Protein AF-A0A967LCU4-F1 (afdb_monomer)

Structure (mmCIF, N/CA/C/O backbone):
data_AF-A0A967LCU4-F1
#
_entry.id   AF-A0A967LCU4-F1
#
loop_
_atom_site.group_PDB
_atom_site.id
_atom_site.type_symbol
_atom_site.label_atom_id
_atom_site.label_alt_id
_atom_site.label_comp_id
_atom_site.label_asym_id
_atom_site.label_entity_id
_atom_site.label_seq_id
_atom_site.pdbx_PDB_ins_code
_atom_site.Cartn_x
_atom_site.Cartn_y
_atom_site.Cartn_z
_atom_site.occupancy
_atom_site.B_iso_or_equiv
_atom_site.auth_seq_id
_atom_site.auth_comp_id
_atom_site.auth_asym_id
_atom_site.auth_atom_id
_atom_site.pdbx_PDB_model_num
ATOM 1 N N . MET A 1 1 ? 53.456 2.783 30.323 1.00 53.62 1 MET A N 1
ATOM 2 C CA . MET A 1 1 ? 53.000 1.794 29.315 1.00 53.62 1 MET A CA 1
ATOM 3 C C . MET A 1 1 ? 51.545 2.035 28.872 1.00 53.62 1 MET A C 1
ATOM 5 O O . MET A 1 1 ? 50.793 1.089 28.718 1.00 53.62 1 MET A O 1
ATOM 9 N N . ILE A 1 2 ? 51.136 3.293 28.640 1.00 51.69 2 ILE A N 1
ATOM 10 C CA . ILE A 1 2 ? 49.747 3.653 28.252 1.00 51.69 2 ILE A CA 1
ATOM 11 C C . ILE A 1 2 ? 49.694 4.382 26.890 1.00 51.69 2 ILE A C 1
ATOM 13 O O . ILE A 1 2 ? 48.646 4.482 26.269 1.00 51.69 2 ILE A O 1
ATOM 17 N N . ARG A 1 3 ? 50.841 4.813 26.342 1.00 47.16 3 ARG A N 1
ATOM 18 C CA . ARG A 1 3 ? 50.910 5.510 25.042 1.00 47.16 3 ARG A CA 1
ATOM 19 C C . ARG A 1 3 ? 51.000 4.589 23.815 1.00 47.16 3 ARG A C 1
ATOM 21 O O . ARG A 1 3 ? 50.712 5.040 22.717 1.00 47.16 3 ARG A O 1
ATOM 28 N N . ALA A 1 4 ? 51.345 3.311 23.992 1.00 47.16 4 ALA A N 1
ATOM 29 C CA . ALA A 1 4 ? 51.443 2.346 22.889 1.00 47.16 4 ALA A CA 1
ATOM 30 C C . ALA A 1 4 ? 50.084 1.748 22.471 1.00 47.16 4 ALA A C 1
ATOM 32 O O . ALA A 1 4 ? 49.957 1.222 21.372 1.00 47.16 4 ALA A O 1
ATOM 33 N N . LEU A 1 5 ? 49.056 1.856 23.322 1.00 51.41 5 LEU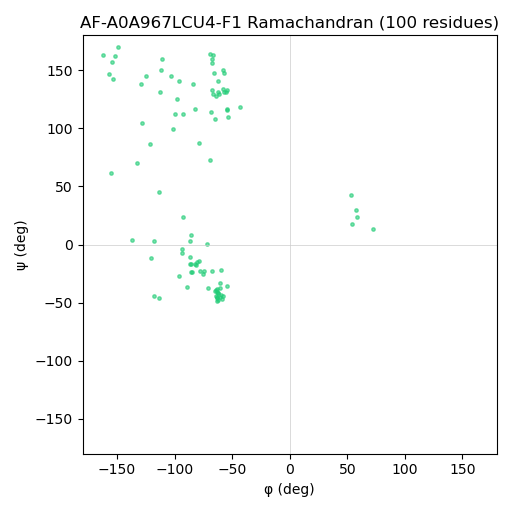 A N 1
ATOM 34 C CA . LEU A 1 5 ? 47.734 1.268 23.071 1.00 51.41 5 LEU A CA 1
ATOM 35 C C . LEU A 1 5 ? 46.807 2.170 22.234 1.00 51.41 5 LEU A C 1
ATOM 37 O O . LEU A 1 5 ? 45.848 1.678 21.652 1.00 51.41 5 LEU A O 1
ATOM 41 N N . LEU A 1 6 ? 47.113 3.468 22.106 1.00 49.78 6 LEU A N 1
ATOM 42 C CA . LEU A 1 6 ? 46.305 4.419 21.324 1.00 49.78 6 LEU A CA 1
ATOM 43 C C . LEU A 1 6 ? 46.652 4.439 19.825 1.00 49.78 6 LEU A C 1
ATOM 45 O O . LEU A 1 6 ? 45.798 4.770 19.008 1.00 49.78 6 LEU A O 1
ATOM 49 N N . ALA A 1 7 ? 47.865 4.032 19.437 1.00 49.41 7 ALA A N 1
ATOM 50 C CA . ALA A 1 7 ? 48.263 3.963 18.027 1.00 49.41 7 ALA A CA 1
ATOM 51 C C . ALA A 1 7 ? 47.654 2.753 17.290 1.00 49.41 7 ALA A C 1
ATOM 53 O O . ALA A 1 7 ? 47.452 2.808 16.080 1.00 49.41 7 ALA A O 1
ATOM 54 N N . GLY A 1 8 ? 47.307 1.683 18.016 1.00 47.50 8 GLY A N 1
ATOM 55 C CA . GLY A 1 8 ? 46.637 0.508 17.446 1.00 47.50 8 GLY A CA 1
ATOM 56 C C . GLY A 1 8 ? 45.157 0.736 17.113 1.00 47.50 8 GLY A C 1
ATOM 57 O O . GLY A 1 8 ? 44.614 0.054 16.251 1.00 47.50 8 GLY A O 1
ATOM 58 N N . TRP A 1 9 ? 44.509 1.717 17.752 1.00 50.97 9 TRP A N 1
ATOM 59 C CA . TRP A 1 9 ? 43.079 2.000 17.569 1.00 50.97 9 TRP A CA 1
ATOM 60 C C . TRP A 1 9 ? 42.765 2.916 16.378 1.00 50.97 9 TRP A C 1
ATOM 62 O O . TRP A 1 9 ? 41.680 2.820 15.814 1.00 50.97 9 TRP A O 1
ATOM 72 N N . LEU A 1 10 ? 43.717 3.741 15.933 1.00 49.97 10 LEU A N 1
ATOM 73 C CA . LEU A 1 10 ? 43.587 4.537 14.700 1.00 49.97 10 LEU A CA 1
ATOM 74 C C . LEU A 1 10 ? 43.879 3.724 13.424 1.00 49.97 10 LEU A C 1
ATOM 76 O O . LEU A 1 10 ? 43.533 4.154 12.326 1.00 49.97 10 LEU A O 1
ATOM 80 N N . GLY A 1 11 ? 44.493 2.542 13.554 1.00 48.22 11 GLY A N 1
ATOM 81 C CA . GLY A 1 11 ? 44.795 1.657 12.424 1.00 48.22 11 GLY A CA 1
ATOM 82 C C . GLY A 1 11 ? 43.594 0.854 11.914 1.00 48.22 11 GLY A C 1
ATOM 83 O O . GLY A 1 11 ? 43.583 0.454 10.753 1.00 48.22 11 GLY A O 1
ATOM 84 N N . LEU A 1 12 ? 42.563 0.644 12.744 1.00 51.38 12 LEU A N 1
ATOM 85 C CA . LEU A 1 12 ? 41.356 -0.096 12.348 1.00 51.38 12 LEU A CA 1
ATOM 86 C C . LEU A 1 12 ? 40.281 0.772 11.675 1.00 51.38 12 LEU A C 1
ATOM 88 O O . LEU A 1 12 ? 39.333 0.232 11.112 1.00 51.38 12 LEU A O 1
ATOM 92 N N . THR A 1 13 ? 40.410 2.099 11.699 1.00 54.16 13 THR A N 1
ATOM 93 C CA . THR A 1 13 ? 39.358 3.017 11.227 1.00 54.16 13 THR A CA 1
ATOM 94 C C . THR A 1 13 ? 39.488 3.458 9.767 1.00 54.16 13 THR A C 1
ATOM 96 O O . THR A 1 13 ? 38.603 4.154 9.281 1.00 54.16 13 THR A O 1
ATOM 99 N N . ALA A 1 14 ? 40.543 3.072 9.040 1.00 53.75 14 ALA A N 1
ATOM 100 C CA . ALA A 1 14 ? 40.829 3.643 7.714 1.00 53.75 14 ALA A CA 1
ATOM 101 C C . ALA A 1 14 ? 40.810 2.655 6.535 1.00 53.75 14 ALA A C 1
ATOM 103 O O . ALA A 1 14 ? 41.036 3.069 5.403 1.00 53.75 14 ALA A O 1
ATOM 104 N N . VAL A 1 15 ? 40.490 1.376 6.755 1.00 55.06 15 VAL A N 1
ATOM 105 C CA . VAL A 1 15 ? 40.254 0.426 5.649 1.00 55.06 15 VAL A CA 1
ATOM 106 C C . VAL A 1 15 ? 38.794 -0.018 5.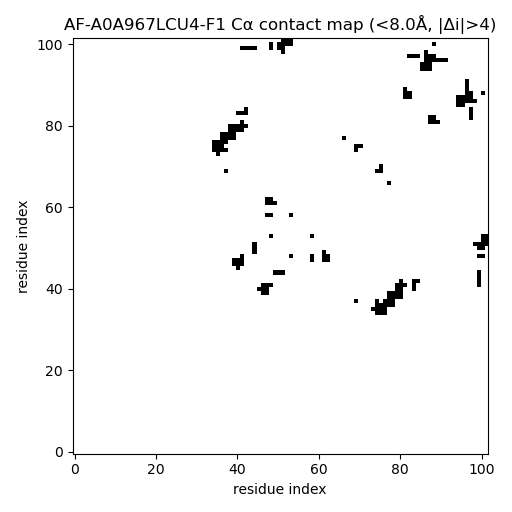633 1.00 55.06 15 VAL A C 1
ATOM 108 O O . VAL A 1 15 ? 38.466 -1.175 5.399 1.00 55.06 15 VAL A O 1
ATOM 111 N N . ALA A 1 16 ? 37.878 0.940 5.777 1.00 59.88 16 ALA A N 1
ATOM 112 C CA . ALA A 1 16 ? 36.696 0.901 4.929 1.00 59.88 16 ALA A CA 1
ATOM 113 C C . ALA A 1 16 ? 37.186 1.217 3.509 1.00 59.88 16 ALA A C 1
ATOM 115 O O . ALA A 1 16 ? 37.022 2.331 3.019 1.00 59.88 16 ALA A O 1
ATOM 116 N N . ALA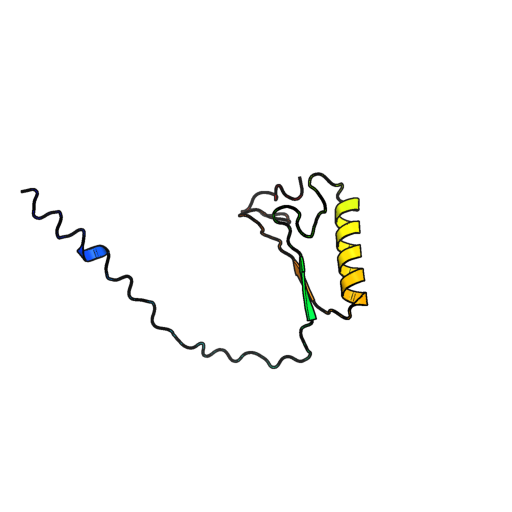 A 1 17 ? 37.890 0.263 2.885 1.00 63.06 17 ALA A N 1
ATOM 117 C CA . ALA A 1 17 ? 38.148 0.319 1.461 1.00 63.06 17 ALA A CA 1
ATOM 118 C C . ALA A 1 17 ? 36.769 0.485 0.835 1.00 63.06 17 ALA A C 1
ATOM 120 O O . ALA A 1 17 ? 35.931 -0.414 0.948 1.00 63.06 17 ALA A O 1
ATOM 121 N N . SER A 1 18 ? 36.497 1.673 0.292 1.00 67.44 18 SER A N 1
ATOM 122 C CA . SER A 1 18 ? 35.311 1.916 -0.513 1.00 67.44 18 SER A CA 1
ATOM 123 C C . SER A 1 18 ? 35.176 0.710 -1.425 1.00 67.44 18 SER A C 1
ATOM 125 O O . SER A 1 18 ? 36.126 0.405 -2.153 1.00 67.44 18 SER A O 1
ATOM 127 N N . GLN A 1 19 ? 34.075 -0.039 -1.312 1.00 73.69 19 GLN A N 1
ATOM 128 C CA . GLN A 1 19 ? 33.881 -1.179 -2.193 1.00 73.69 19 GLN A CA 1
ATOM 129 C C . GLN A 1 19 ? 34.016 -0.646 -3.613 1.00 73.69 19 GLN A C 1
ATOM 131 O O . GLN A 1 19 ? 33.270 0.251 -4.014 1.00 73.69 19 GLN A O 1
ATOM 136 N N . ASN A 1 20 ? 35.038 -1.121 -4.326 1.00 81.88 20 ASN A N 1
ATOM 137 C CA . ASN A 1 20 ? 35.249 -0.714 -5.702 1.00 81.88 20 ASN A CA 1
ATOM 138 C C . ASN A 1 20 ? 33.959 -1.023 -6.454 1.00 81.88 20 ASN A C 1
ATOM 140 O O . ASN A 1 20 ? 33.421 -2.124 -6.317 1.00 81.88 20 ASN A O 1
ATOM 144 N N . TYR A 1 21 ? 33.450 -0.055 -7.214 1.00 85.69 21 TYR A N 1
ATOM 145 C CA . TYR A 1 21 ? 32.295 -0.294 -8.066 1.00 85.69 21 TYR A CA 1
ATOM 146 C C . TYR A 1 21 ? 32.603 -1.486 -8.978 1.00 85.69 21 TYR A C 1
ATOM 148 O O . TYR A 1 21 ? 33.527 -1.436 -9.791 1.00 85.69 21 TYR A O 1
ATOM 156 N N . VAL A 1 22 ? 31.841 -2.566 -8.820 1.00 88.00 22 VAL A N 1
ATOM 157 C CA . VAL A 1 22 ? 31.867 -3.710 -9.727 1.00 88.00 22 VAL A CA 1
ATOM 158 C C . VAL A 1 22 ? 30.673 -3.541 -10.661 1.00 88.00 22 VAL A C 1
ATOM 160 O O . VAL A 1 22 ? 29.535 -3.632 -10.194 1.00 88.00 22 VAL A O 1
ATOM 163 N N . PRO A 1 23 ? 30.890 -3.285 -11.964 1.00 88.81 23 PRO A N 1
ATOM 164 C CA . PRO A 1 23 ? 29.794 -3.247 -12.915 1.00 88.81 23 PRO A CA 1
ATOM 165 C C . PRO A 1 23 ? 29.041 -4.574 -12.886 1.00 88.81 23 PRO A C 1
ATOM 167 O O . PRO A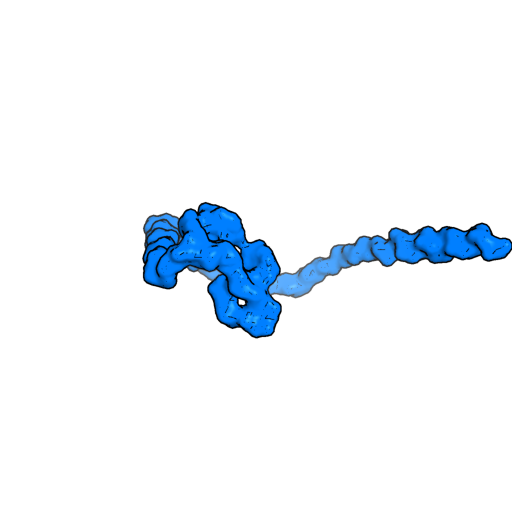 1 23 ? 29.648 -5.647 -12.980 1.00 88.81 23 PRO A O 1
ATOM 170 N N . SER A 1 24 ? 27.716 -4.503 -12.782 1.00 89.50 24 SER A N 1
ATOM 171 C CA . SER A 1 24 ? 26.891 -5.693 -12.948 1.00 89.50 24 SER A CA 1
ATOM 172 C C . SER A 1 24 ? 27.076 -6.233 -14.366 1.00 89.50 24 SER A C 1
ATOM 174 O O . SER A 1 24 ? 26.997 -5.490 -15.345 1.00 89.50 24 SER A O 1
ATOM 176 N N . ARG A 1 25 ? 27.334 -7.539 -14.478 1.00 92.94 25 ARG A N 1
ATOM 177 C CA . ARG A 1 25 ? 27.324 -8.258 -15.763 1.00 92.94 25 ARG A CA 1
ATOM 178 C C . ARG A 1 25 ? 25.924 -8.757 -16.126 1.00 92.94 25 ARG A C 1
ATOM 180 O O . ARG A 1 25 ? 25.765 -9.445 -17.134 1.00 92.94 25 ARG A O 1
ATOM 187 N N . GLU A 1 26 ? 24.925 -8.447 -15.304 1.00 92.75 26 GLU A N 1
ATOM 188 C CA . GLU A 1 26 ? 23.546 -8.829 -15.564 1.00 92.75 26 GLU A CA 1
ATOM 189 C C . GLU A 1 26 ? 23.010 -8.073 -16.777 1.00 92.75 26 GLU A C 1
ATOM 191 O O . GLU A 1 26 ? 23.156 -6.857 -16.911 1.00 92.75 26 GLU A O 1
ATOM 196 N N . ARG A 1 27 ? 22.363 -8.811 -17.677 1.00 91.69 27 ARG A N 1
ATOM 197 C CA . ARG A 1 27 ? 21.607 -8.222 -18.777 1.00 91.69 27 ARG A CA 1
ATOM 198 C C . ARG A 1 27 ? 20.166 -8.080 -18.325 1.00 91.69 27 ARG A C 1
ATOM 200 O O . ARG A 1 27 ? 19.484 -9.085 -18.135 1.00 91.69 27 ARG A O 1
ATOM 207 N N . VAL A 1 28 ? 19.711 -6.841 -18.168 1.00 88.38 28 VAL A N 1
ATOM 208 C CA . VAL A 1 28 ? 18.306 -6.568 -17.863 1.00 88.38 28 VAL A CA 1
ATOM 209 C C . VAL A 1 28 ? 17.457 -7.036 -19.052 1.00 88.38 28 VAL A C 1
ATOM 211 O O . VAL A 1 28 ? 17.761 -6.660 -20.190 1.00 88.38 28 VAL A O 1
ATOM 214 N N . PRO A 1 29 ? 16.419 -7.861 -18.832 1.00 89.06 29 PRO A N 1
ATOM 215 C CA . PRO A 1 29 ? 15.506 -8.254 -19.893 1.00 89.06 29 PRO A CA 1
ATOM 216 C C . PRO A 1 29 ? 14.860 -7.033 -20.550 1.00 89.06 29 PRO A C 1
ATOM 218 O O . PRO A 1 29 ? 14.577 -6.031 -19.892 1.00 89.06 29 PRO A O 1
ATOM 221 N N . THR A 1 30 ? 14.573 -7.123 -21.846 1.00 91.56 30 THR A N 1
ATOM 222 C CA . THR A 1 30 ? 13.816 -6.079 -22.539 1.00 91.56 30 THR A CA 1
ATOM 223 C C . THR A 1 30 ? 12.421 -5.949 -21.927 1.00 91.56 30 THR A C 1
ATOM 225 O O . THR A 1 30 ? 11.696 -6.936 -21.788 1.00 91.56 30 THR A O 1
ATOM 228 N N . ALA A 1 31 ? 12.022 -4.725 -21.579 1.00 90.12 31 ALA A N 1
ATOM 229 C CA . ALA A 1 31 ? 10.678 -4.458 -21.087 1.00 90.12 31 ALA A CA 1
ATOM 230 C C . ALA A 1 31 ? 9.656 -4.645 -22.221 1.00 90.12 31 ALA A C 1
ATOM 232 O O . ALA A 1 31 ? 9.647 -3.889 -23.189 1.00 90.12 31 ALA A O 1
ATOM 233 N N . LEU A 1 32 ? 8.779 -5.646 -22.093 1.00 90.38 32 LEU A N 1
ATOM 234 C CA . LEU A 1 32 ? 7.760 -5.968 -23.107 1.00 90.38 32 LEU A CA 1
ATOM 235 C C . LEU A 1 32 ? 6.673 -4.889 -23.245 1.00 90.38 32 LEU A C 1
ATOM 237 O O . LEU A 1 32 ? 5.990 -4.814 -24.261 1.00 90.38 32 LEU A O 1
ATOM 241 N N . ARG A 1 33 ? 6.477 -4.081 -22.201 1.00 93.44 33 ARG A N 1
ATOM 242 C CA . ARG A 1 33 ? 5.551 -2.946 -22.164 1.00 93.44 33 ARG A CA 1
ATOM 243 C C . ARG A 1 33 ? 6.031 -1.928 -21.141 1.00 93.44 33 ARG A C 1
ATOM 245 O O . ARG A 1 33 ? 6.719 -2.286 -20.187 1.00 93.44 33 ARG A O 1
ATOM 252 N N . GLU A 1 34 ? 5.610 -0.682 -21.314 1.00 95.12 34 GLU A N 1
ATOM 253 C CA . GLU A 1 34 ? 5.848 0.391 -20.349 1.00 95.12 34 GLU A CA 1
ATOM 254 C C . GLU A 1 34 ? 5.342 0.002 -18.945 1.00 95.12 34 GLU A C 1
ATOM 256 O O . GLU A 1 34 ? 4.216 -0.488 -18.778 1.00 95.12 34 GLU A O 1
ATOM 261 N N . PHE A 1 35 ? 6.170 0.233 -17.926 1.00 95.50 35 PHE A N 1
ATOM 262 C CA . PHE A 1 35 ? 5.793 0.071 -16.526 1.00 95.50 35 PHE A CA 1
ATOM 263 C C . PHE A 1 35 ? 5.049 1.319 -16.046 1.00 95.50 35 PHE A C 1
ATOM 265 O O . PHE A 1 35 ? 5.620 2.404 -15.989 1.00 95.50 35 PHE A O 1
ATOM 272 N N . ARG A 1 36 ? 3.775 1.163 -15.676 1.00 97.56 36 ARG A N 1
ATOM 273 C CA . ARG A 1 36 ? 2.943 2.247 -15.138 1.00 97.56 36 ARG A CA 1
ATOM 274 C C . ARG A 1 36 ? 2.469 1.829 -13.763 1.00 97.56 36 ARG A C 1
ATOM 276 O O . ARG A 1 36 ? 1.424 1.189 -13.639 1.00 97.56 36 ARG A O 1
ATOM 283 N N . GLY A 1 37 ? 3.292 2.108 -12.762 1.00 96.94 37 GLY A N 1
ATOM 284 C CA . GLY A 1 37 ? 3.049 1.694 -11.389 1.00 96.94 37 GLY A CA 1
ATOM 285 C C . GLY A 1 37 ? 2.724 2.847 -10.451 1.00 96.94 37 GLY A C 1
ATOM 286 O O . GLY A 1 37 ? 3.082 3.990 -10.720 1.00 96.94 37 GLY A O 1
ATOM 287 N N . ALA A 1 38 ? 2.088 2.518 -9.330 1.00 98.00 38 ALA A N 1
ATOM 288 C CA . ALA A 1 38 ? 1.980 3.404 -8.174 1.00 98.00 38 ALA A CA 1
ATOM 289 C C . ALA A 1 38 ? 2.515 2.703 -6.923 1.00 98.00 38 ALA A C 1
ATOM 291 O O . ALA A 1 38 ? 2.366 1.484 -6.771 1.00 98.00 38 ALA A O 1
ATOM 292 N N . TRP A 1 39 ? 3.137 3.485 -6.044 1.00 98.38 39 TRP A N 1
ATOM 293 C CA . TRP A 1 39 ? 3.512 3.038 -4.709 1.00 98.38 39 TRP A CA 1
ATOM 294 C C . TRP A 1 39 ? 2.313 3.187 -3.776 1.00 98.38 39 TRP A C 1
ATOM 296 O O . TRP A 1 39 ? 1.603 4.185 -3.854 1.00 98.38 39 TRP A O 1
ATOM 306 N N . VAL A 1 40 ? 2.087 2.193 -2.922 1.00 98.38 40 VAL A N 1
ATOM 307 C CA . VAL A 1 40 ? 1.060 2.226 -1.875 1.00 98.38 40 VAL A CA 1
ATOM 308 C C . VAL A 1 40 ? 1.735 1.862 -0.564 1.00 98.38 40 VAL A C 1
ATOM 310 O O . VAL A 1 40 ? 2.113 0.707 -0.337 1.00 98.38 40 VAL A O 1
ATOM 313 N N . ALA A 1 41 ? 1.953 2.873 0.265 1.00 98.19 41 ALA A N 1
ATOM 314 C CA . ALA A 1 41 ? 2.681 2.775 1.512 1.00 98.19 41 ALA A CA 1
ATOM 315 C C . ALA A 1 41 ? 1.760 2.587 2.724 1.00 98.19 41 ALA A C 1
ATOM 317 O O . ALA A 1 41 ? 0.695 3.199 2.841 1.00 98.19 41 ALA A O 1
ATOM 318 N N . CYS A 1 42 ? 2.226 1.741 3.647 1.00 97.62 42 CYS A N 1
ATOM 319 C CA . CYS A 1 42 ? 1.536 1.444 4.899 1.00 97.62 42 CYS A CA 1
ATOM 320 C C . CYS A 1 42 ? 2.048 2.282 6.070 1.00 97.62 42 CYS A C 1
ATOM 322 O O . CYS A 1 42 ? 1.311 2.525 7.025 1.00 97.62 42 CYS A O 1
ATOM 324 N N . VAL A 1 43 ? 3.310 2.723 6.014 1.00 97.75 43 VAL A N 1
ATOM 325 C CA . VAL A 1 43 ? 3.920 3.520 7.082 1.00 97.75 43 VAL A CA 1
ATOM 326 C C . VAL A 1 43 ? 3.111 4.793 7.325 1.00 97.75 43 VAL A C 1
ATOM 328 O O . VAL A 1 43 ? 2.696 5.459 6.381 1.00 97.75 43 VAL A O 1
ATOM 331 N N . TYR A 1 44 ? 2.835 5.106 8.590 1.00 97.44 44 TYR A N 1
ATOM 332 C CA . TYR A 1 44 ? 1.995 6.242 8.989 1.00 97.44 44 TYR A CA 1
ATOM 333 C C . TYR A 1 44 ? 0.598 6.295 8.356 1.00 97.44 44 TYR A C 1
ATOM 335 O O . TYR A 1 44 ? -0.031 7.349 8.412 1.00 97.44 44 TYR A O 1
ATOM 343 N N . ASN A 1 45 ? 0.092 5.188 7.793 1.00 97.88 45 ASN A N 1
ATOM 344 C CA . ASN A 1 45 ? -1.207 5.158 7.119 1.00 97.88 45 ASN A CA 1
ATOM 345 C C . ASN A 1 45 ? -1.308 6.182 5.963 1.00 97.88 45 ASN A 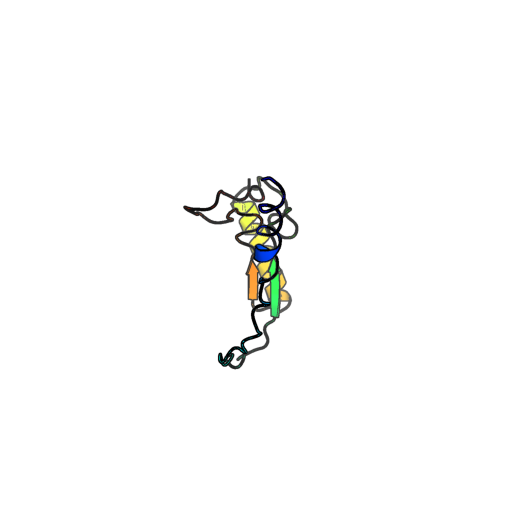C 1
ATOM 347 O O . ASN A 1 45 ? -2.396 6.684 5.691 1.00 97.88 45 ASN A O 1
ATOM 351 N N . ILE A 1 46 ? -0.184 6.512 5.302 1.00 97.62 46 ILE A N 1
ATOM 352 C CA . ILE A 1 46 ? -0.157 7.590 4.295 1.00 97.62 46 ILE A CA 1
ATOM 353 C C . ILE A 1 46 ? -1.011 7.288 3.062 1.00 97.62 46 ILE A C 1
ATOM 355 O O . ILE A 1 46 ? -1.703 8.185 2.589 1.00 97.62 46 ILE A O 1
ATOM 359 N N . ASP A 1 47 ? -1.006 6.039 2.585 1.00 98.19 47 ASP A N 1
ATOM 360 C CA . ASP A 1 47 ? -1.862 5.612 1.475 1.00 98.19 47 ASP A CA 1
ATOM 361 C C . ASP A 1 47 ? -2.917 4.601 1.937 1.00 98.19 47 ASP A C 1
ATOM 363 O O . ASP A 1 47 ? -4.088 4.697 1.563 1.00 98.19 47 ASP A O 1
ATOM 367 N N . TRP A 1 48 ? -2.511 3.601 2.730 1.00 98.25 48 TRP A N 1
ATOM 368 C CA . TRP A 1 48 ? -3.390 2.515 3.162 1.00 98.25 48 TRP A CA 1
ATOM 369 C C . TRP A 1 48 ? -2.901 1.828 4.454 1.00 98.25 48 TRP A C 1
ATOM 371 O O . TRP A 1 48 ? -1.701 1.657 4.619 1.00 98.25 48 TRP A O 1
ATOM 381 N N . PRO A 1 49 ? -3.785 1.343 5.347 1.00 98.12 49 PRO A N 1
ATOM 382 C CA . PRO A 1 49 ? -5.194 1.711 5.416 1.00 98.12 49 PRO A CA 1
ATOM 383 C C . PRO A 1 49 ? -5.324 3.179 5.829 1.00 98.12 49 PRO A C 1
ATOM 385 O O . PRO A 1 49 ? -4.377 3.739 6.373 1.00 98.12 49 PRO A O 1
ATOM 388 N N . SER A 1 50 ? -6.486 3.796 5.619 1.00 97.81 50 SER A N 1
ATOM 389 C CA . SER A 1 50 ? -6.712 5.223 5.922 1.00 97.81 50 SER A CA 1
ATOM 390 C C . SER A 1 50 ? -6.508 5.585 7.400 1.00 97.81 50 SER A C 1
ATOM 392 O O . SER A 1 50 ? -6.284 6.742 7.748 1.00 97.81 50 SER A O 1
ATOM 394 N N . ARG A 1 51 ? -6.601 4.587 8.284 1.00 97.31 51 ARG A N 1
ATOM 395 C CA . ARG A 1 51 ? -6.308 4.661 9.717 1.00 97.31 51 ARG A CA 1
ATOM 396 C C . ARG A 1 51 ? -6.105 3.258 10.285 1.00 97.31 51 ARG A C 1
ATOM 398 O O . ARG A 1 51 ? -6.540 2.265 9.704 1.00 97.31 51 ARG A O 1
ATOM 405 N N . LYS A 1 52 ? -5.507 3.200 11.470 1.00 97.12 52 LYS A N 1
ATOM 406 C CA . LYS A 1 52 ? -5.335 1.978 12.266 1.00 97.12 52 LYS A CA 1
ATOM 407 C C . LYS A 1 52 ? -6.666 1.436 12.790 1.00 97.12 52 LYS A C 1
ATOM 409 O O . LYS A 1 52 ? -7.630 2.194 12.948 1.00 97.12 52 LYS A O 1
ATOM 414 N N . GLY A 1 53 ? -6.703 0.137 13.083 1.00 96.19 53 GLY A N 1
ATOM 415 C CA . GLY A 1 53 ? -7.828 -0.517 13.756 1.00 96.19 53 GLY A CA 1
ATOM 416 C C . GLY A 1 53 ? -9.087 -0.675 12.898 1.00 96.19 53 GLY A C 1
ATOM 417 O O . GLY A 1 53 ? -10.162 -0.968 13.421 1.00 96.19 53 GLY A O 1
ATOM 418 N N . LEU A 1 54 ? -8.995 -0.468 11.580 1.00 97.62 54 LEU A N 1
ATOM 419 C CA . LEU A 1 54 ? -10.105 -0.748 10.670 1.00 97.62 54 LEU A CA 1
ATOM 420 C C . LEU A 1 54 ? -10.405 -2.246 10.626 1.00 97.62 54 LEU A C 1
ATOM 422 O O . LEU A 1 54 ? -9.497 -3.075 10.676 1.00 97.62 54 LEU A O 1
ATOM 426 N N . SER A 1 55 ? -11.679 -2.594 10.433 1.00 97.69 55 SER A N 1
ATOM 427 C CA . SER A 1 55 ? -12.060 -3.981 10.162 1.00 97.69 55 SER A CA 1
ATOM 428 C C . SER A 1 55 ? -11.349 -4.506 8.910 1.00 97.69 55 SER A C 1
ATOM 430 O O . SER A 1 55 ? -11.110 -3.753 7.961 1.00 97.69 55 SER A O 1
ATOM 432 N N . ALA A 1 56 ? -11.081 -5.813 8.855 1.00 96.06 56 ALA A N 1
ATOM 433 C CA . ALA A 1 56 ? -10.489 -6.436 7.670 1.00 96.06 56 ALA A CA 1
ATOM 434 C C . ALA A 1 56 ? -11.302 -6.149 6.390 1.00 96.06 56 ALA A C 1
ATOM 436 O O . ALA A 1 56 ? -10.723 -5.936 5.328 1.00 96.06 56 ALA A O 1
ATOM 437 N N . GLY A 1 57 ? -12.636 -6.084 6.493 1.00 98.31 57 GLY A N 1
ATOM 438 C CA . GLY A 1 57 ? -13.512 -5.726 5.374 1.00 98.31 57 GLY A CA 1
ATOM 439 C C . GLY A 1 57 ? -13.294 -4.291 4.887 1.00 98.31 57 GLY A C 1
ATOM 440 O O . GLY A 1 57 ? -13.168 -4.062 3.686 1.00 98.31 57 GLY A O 1
ATOM 441 N N . SER A 1 58 ? -13.177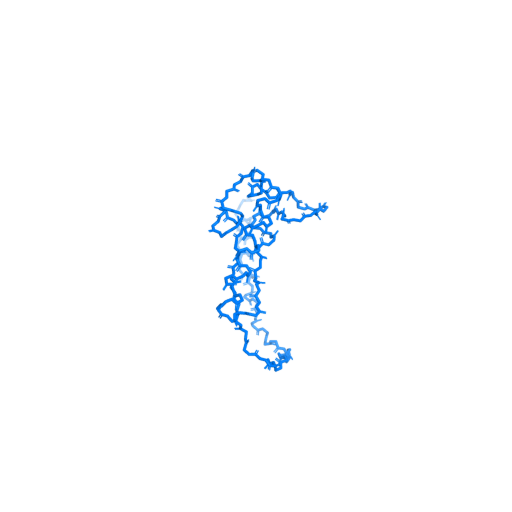 -3.330 5.808 1.00 98.38 58 SER A N 1
ATOM 442 C CA . SER A 1 58 ? -12.893 -1.925 5.481 1.00 98.38 58 SER A CA 1
ATOM 443 C C . SER A 1 58 ? -11.523 -1.766 4.820 1.00 98.38 58 SER A C 1
ATOM 445 O O . SER A 1 58 ? -11.420 -1.108 3.786 1.00 98.38 58 SER A O 1
ATOM 447 N N . GLN A 1 59 ? -10.496 -2.423 5.368 1.00 98.19 59 GLN A N 1
ATOM 448 C CA . GLN A 1 59 ? -9.143 -2.423 4.810 1.00 98.19 59 GLN A CA 1
ATOM 449 C C . GLN A 1 59 ? -9.133 -2.982 3.375 1.00 98.19 59 GLN A C 1
ATOM 451 O O . GLN A 1 59 ? -8.598 -2.360 2.458 1.00 98.19 59 GLN A O 1
ATOM 456 N N . GLN A 1 60 ? -9.795 -4.119 3.141 1.00 98.25 60 GLN A N 1
ATOM 457 C CA . GLN A 1 60 ? -9.914 -4.704 1.800 1.00 98.25 60 GLN A CA 1
ATOM 458 C C . GLN A 1 60 ? -10.685 -3.800 0.832 1.00 98.25 60 GLN A C 1
ATOM 460 O O . GLN A 1 60 ? -10.298 -3.674 -0.329 1.00 98.25 60 GLN A O 1
ATOM 465 N N . ALA A 1 61 ? -11.765 -3.162 1.289 1.00 98.75 61 ALA A N 1
ATOM 466 C CA . ALA A 1 61 ? -12.545 -2.245 0.466 1.00 98.75 61 ALA A CA 1
ATOM 467 C C . ALA A 1 61 ? -11.727 -1.010 0.054 1.00 98.75 61 ALA A C 1
ATOM 469 O O . ALA A 1 61 ? -11.827 -0.564 -1.087 1.00 98.75 61 ALA A O 1
ATOM 470 N N . GLU A 1 62 ? -10.895 -0.475 0.950 1.00 98.62 62 GLU A N 1
ATOM 471 C CA . GLU A 1 62 ? -9.961 0.609 0.627 1.00 98.62 62 GLU A CA 1
ATOM 472 C C . GLU A 1 62 ? -8.934 0.187 -0.422 1.00 98.62 62 GLU A C 1
ATOM 474 O O . GLU A 1 62 ? -8.769 0.883 -1.422 1.00 98.62 62 GLU A O 1
ATOM 479 N N . LEU A 1 63 ? -8.308 -0.981 -0.251 1.00 98.12 63 LEU A N 1
ATOM 480 C CA . LEU A 1 63 ? -7.301 -1.460 -1.197 1.00 98.12 63 LEU A CA 1
ATOM 481 C C . LEU A 1 63 ? -7.899 -1.705 -2.592 1.00 98.12 63 LEU A C 1
ATOM 483 O O . LEU A 1 63 ? -7.279 -1.369 -3.600 1.00 98.12 63 LEU A O 1
ATOM 487 N N . ARG A 1 64 ? -9.134 -2.226 -2.659 1.00 98.62 64 ARG A N 1
ATOM 488 C CA . ARG A 1 64 ? -9.882 -2.372 -3.920 1.00 98.62 64 ARG A CA 1
ATOM 489 C C . ARG A 1 64 ? -10.127 -1.024 -4.593 1.00 98.62 64 ARG A C 1
ATOM 491 O O . ARG A 1 64 ? -9.845 -0.902 -5.776 1.00 98.62 64 ARG A O 1
ATOM 498 N N . ARG A 1 65 ? -10.544 0.006 -3.847 1.00 98.75 65 ARG A N 1
ATOM 499 C CA . ARG A 1 65 ? -10.728 1.356 -4.412 1.00 98.75 65 ARG A CA 1
ATOM 500 C C . ARG A 1 65 ? -9.434 1.932 -4.988 1.00 98.75 65 ARG A C 1
ATOM 502 O O . ARG A 1 65 ? -9.478 2.584 -6.030 1.00 98.75 65 ARG A O 1
ATOM 509 N N . ILE A 1 66 ? -8.292 1.683 -4.344 1.00 98.56 66 ILE A N 1
ATOM 510 C CA . ILE A 1 66 ? -6.983 2.088 -4.877 1.00 98.56 66 ILE A CA 1
ATOM 511 C C . ILE A 1 66 ? -6.709 1.359 -6.200 1.00 98.56 66 ILE A C 1
ATOM 513 O O . ILE A 1 66 ? -6.390 2.005 -7.198 1.00 98.56 66 ILE A O 1
ATOM 517 N N . LEU A 1 67 ? -6.903 0.037 -6.246 1.00 98.62 67 LEU A N 1
ATOM 518 C CA . LEU A 1 67 ? -6.740 -0.763 -7.467 1.00 98.62 67 LEU A CA 1
ATOM 519 C C . LEU A 1 67 ? -7.671 -0.305 -8.602 1.00 98.62 67 LEU A C 1
ATOM 521 O O . LEU A 1 67 ? -7.215 -0.149 -9.735 1.00 98.62 67 LEU A O 1
ATOM 525 N N . ASP A 1 68 ? -8.941 -0.026 -8.305 1.00 98.75 68 ASP A N 1
ATOM 526 C CA . ASP A 1 68 ? -9.918 0.468 -9.281 1.00 98.75 68 ASP A CA 1
ATOM 527 C C . ASP A 1 68 ? -9.485 1.826 -9.852 1.00 98.75 68 ASP A C 1
ATOM 529 O O . ASP A 1 68 ? -9.541 2.060 -11.065 1.00 98.75 68 ASP A O 1
ATOM 533 N N . LYS A 1 69 ? -8.973 2.720 -8.994 1.00 98.62 69 LYS A N 1
ATOM 534 C CA . LYS A 1 69 ? -8.434 4.010 -9.429 1.00 98.62 69 LYS A CA 1
ATOM 535 C C . LYS A 1 69 ? -7.216 3.823 -10.331 1.00 98.62 69 LYS A C 1
ATOM 537 O O . LYS A 1 69 ? -7.165 4.436 -11.398 1.00 98.62 69 LYS A O 1
ATOM 542 N N . MET A 1 70 ? -6.276 2.960 -9.956 1.00 98.56 70 MET A N 1
ATOM 543 C CA . MET A 1 70 ? -5.106 2.630 -10.775 1.00 98.56 70 MET A CA 1
ATOM 544 C C . MET A 1 70 ? -5.512 2.078 -12.148 1.00 98.56 70 MET A C 1
ATOM 546 O O . MET A 1 70 ? -4.998 2.528 -13.174 1.00 98.56 70 MET A O 1
ATOM 550 N N . ALA A 1 71 ? -6.491 1.171 -12.191 1.00 98.31 71 ALA A N 1
ATOM 551 C CA . ALA A 1 71 ? -7.026 0.626 -13.435 1.00 98.31 71 ALA A CA 1
ATOM 552 C C . ALA A 1 71 ? -7.680 1.711 -14.312 1.00 98.31 71 ALA A C 1
ATOM 554 O O . ALA A 1 71 ? -7.441 1.752 -15.524 1.00 98.31 71 ALA A O 1
ATOM 555 N N . SER A 1 72 ? -8.437 2.642 -13.713 1.00 98.62 72 SER A N 1
ATOM 556 C CA . SER A 1 72 ? -9.030 3.788 -14.425 1.00 98.62 72 SER A CA 1
ATOM 557 C C . SER A 1 72 ? -7.974 4.693 -15.072 1.00 98.62 72 SER A C 1
ATOM 559 O O . SER A 1 72 ? -8.184 5.203 -16.171 1.00 98.62 72 SER A O 1
ATOM 561 N N . LEU A 1 73 ? -6.803 4.811 -14.435 1.00 98.38 73 LEU A N 1
ATOM 562 C CA . LEU A 1 73 ? -5.636 5.558 -14.913 1.00 98.38 73 LEU A CA 1
ATOM 563 C C . LEU A 1 73 ? -4.738 4.736 -15.856 1.00 98.38 73 LEU A C 1
ATOM 565 O O . LEU A 1 73 ? -3.642 5.169 -16.202 1.00 98.38 73 LEU A O 1
ATOM 569 N N . LYS A 1 74 ? -5.182 3.541 -16.272 1.00 97.75 74 LYS A N 1
ATOM 570 C CA . LYS A 1 74 ? -4.442 2.612 -17.146 1.00 97.75 74 LYS A CA 1
ATOM 571 C C . LYS A 1 74 ? -3.079 2.179 -16.585 1.00 97.75 74 LYS A C 1
ATOM 573 O O . LYS A 1 74 ? -2.206 1.756 -17.355 1.00 97.75 74 LYS A O 1
ATOM 578 N N . MET A 1 75 ? -2.898 2.239 -15.264 1.00 98.38 75 MET A N 1
ATOM 579 C CA . MET A 1 75 ? -1.745 1.655 -14.576 1.00 98.38 75 MET A CA 1
ATOM 580 C C . MET A 1 75 ? -1.787 0.127 -14.652 1.00 98.38 75 MET A C 1
ATOM 582 O O . MET A 1 75 ? -2.824 -0.477 -14.920 1.00 98.38 75 MET A O 1
ATOM 586 N N . ASN A 1 76 ? -0.634 -0.503 -14.457 1.00 97.00 76 ASN A N 1
ATOM 587 C CA . ASN A 1 76 ? -0.446 -1.929 -14.689 1.00 97.00 76 ASN A CA 1
ATOM 588 C C . ASN A 1 76 ? 0.365 -2.653 -13.603 1.00 97.00 76 ASN A C 1
ATOM 590 O O . ASN A 1 76 ? 0.631 -3.846 -13.756 1.00 97.00 76 ASN A O 1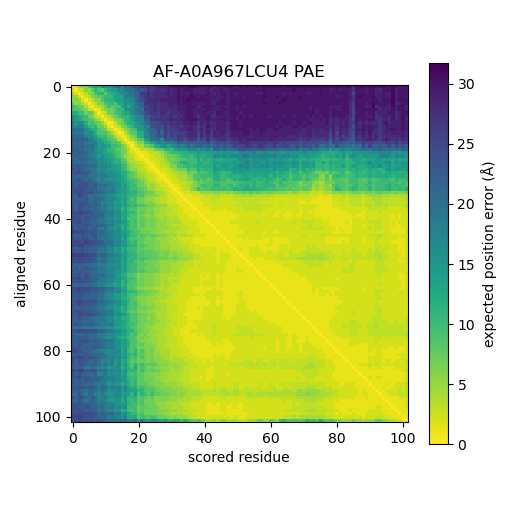
ATOM 594 N N . ALA A 1 77 ? 0.745 -1.953 -12.531 1.00 97.19 77 ALA A N 1
ATOM 595 C CA . ALA A 1 77 ? 1.449 -2.528 -11.391 1.00 97.19 77 ALA A CA 1
ATOM 596 C C . ALA A 1 77 ? 1.192 -1.726 -10.107 1.00 97.19 77 ALA A C 1
ATOM 598 O O . ALA A 1 77 ? 1.161 -0.501 -10.138 1.00 97.19 77 ALA A O 1
ATOM 599 N N . MET A 1 78 ? 1.064 -2.408 -8.970 1.00 98.19 78 MET A N 1
ATOM 600 C CA . MET A 1 78 ? 1.082 -1.796 -7.639 1.00 98.19 78 MET A CA 1
ATOM 601 C C . MET A 1 78 ? 2.342 -2.241 -6.908 1.00 98.19 78 MET A C 1
ATOM 603 O O . MET A 1 78 ? 2.629 -3.436 -6.849 1.00 98.19 78 MET A O 1
ATOM 607 N N . ILE A 1 79 ? 3.069 -1.285 -6.332 1.00 98.38 79 ILE A N 1
ATOM 608 C CA . ILE A 1 79 ? 4.179 -1.553 -5.420 1.00 98.38 79 ILE A CA 1
ATOM 609 C C . ILE A 1 79 ? 3.654 -1.336 -4.003 1.00 98.38 79 ILE A C 1
ATOM 611 O O . ILE A 1 79 ? 3.512 -0.204 -3.549 1.00 98.38 79 ILE A O 1
ATOM 615 N N . PHE A 1 80 ? 3.311 -2.429 -3.327 1.00 98.50 80 PHE A N 1
ATOM 616 C CA . PHE A 1 80 ? 2.681 -2.393 -2.011 1.00 98.50 80 PHE A CA 1
ATOM 617 C C . PHE A 1 80 ? 3.714 -2.590 -0.893 1.00 98.50 80 PHE A C 1
ATOM 619 O O . PHE A 1 80 ? 4.460 -3.572 -0.884 1.00 98.50 80 PHE A O 1
ATOM 626 N N . GLN A 1 81 ? 3.770 -1.660 0.063 1.00 98.44 81 GLN A N 1
ATOM 627 C CA . GLN A 1 81 ? 4.741 -1.688 1.158 1.00 98.44 81 GLN A CA 1
ATOM 628 C C . GLN A 1 81 ? 4.323 -2.681 2.252 1.00 98.44 81 GLN A C 1
ATOM 630 O O . GLN A 1 81 ? 3.700 -2.318 3.245 1.00 98.44 81 GLN A O 1
ATOM 635 N N . VAL A 1 82 ? 4.718 -3.943 2.097 1.00 97.81 82 VAL A N 1
ATOM 636 C CA . VAL A 1 82 ? 4.381 -5.020 3.048 1.00 97.81 82 VAL A CA 1
ATOM 637 C C . VAL A 1 82 ? 5.235 -5.048 4.322 1.00 97.81 82 VAL A C 1
ATOM 639 O O . VAL A 1 82 ? 4.879 -5.759 5.262 1.00 97.81 82 VAL A O 1
ATOM 642 N N . ARG A 1 83 ? 6.364 -4.322 4.346 1.00 97.88 83 ARG A N 1
ATOM 643 C CA . ARG A 1 83 ? 7.318 -4.276 5.471 1.00 97.88 83 ARG A CA 1
ATOM 644 C C . ARG A 1 83 ? 7.726 -2.831 5.828 1.00 97.88 83 ARG A C 1
ATOM 646 O O . ARG A 1 83 ? 8.840 -2.426 5.489 1.00 97.88 83 ARG A O 1
ATOM 653 N N . PRO A 1 84 ? 6.819 -2.018 6.400 1.00 96.69 84 PRO A N 1
ATOM 654 C CA . PRO A 1 84 ? 7.013 -0.573 6.548 1.00 96.69 84 PRO A CA 1
ATOM 655 C C . PRO A 1 84 ? 8.073 -0.150 7.577 1.00 96.69 84 PRO A C 1
ATOM 657 O O . PRO A 1 84 ? 8.782 0.823 7.334 1.00 96.69 84 PRO A O 1
ATOM 660 N N . GLN A 1 85 ? 8.195 -0.846 8.709 1.00 96.69 85 GLN A N 1
ATOM 661 C CA . GLN A 1 85 ? 9.048 -0.448 9.834 1.00 96.69 85 GLN A CA 1
ATOM 662 C C . GLN A 1 85 ? 9.481 -1.656 10.695 1.00 96.69 85 GLN A C 1
ATOM 664 O O . GLN A 1 85 ? 9.170 -1.718 11.882 1.00 96.69 85 GLN A O 1
ATOM 669 N N . ALA A 1 86 ? 10.215 -2.608 10.099 1.00 97.56 86 ALA A N 1
ATOM 670 C CA . ALA A 1 86 ? 10.633 -3.864 10.760 1.00 97.56 86 ALA A CA 1
ATOM 671 C C . ALA A 1 86 ? 9.446 -4.641 11.371 1.00 97.56 86 ALA A C 1
ATOM 673 O O . ALA A 1 86 ? 9.466 -5.120 12.501 1.00 97.56 86 ALA A O 1
ATOM 674 N N . ASP A 1 87 ? 8.370 -4.680 10.599 1.00 97.69 87 ASP A N 1
ATOM 675 C CA . ASP A 1 87 ? 7.068 -5.244 10.913 1.00 97.69 87 ASP A CA 1
ATOM 676 C C . ASP A 1 87 ? 6.433 -5.769 9.615 1.00 97.69 87 ASP A C 1
ATOM 678 O O . ASP A 1 87 ? 6.945 -5.535 8.521 1.00 97.69 87 ASP A O 1
ATOM 682 N N . ALA A 1 88 ? 5.328 -6.503 9.704 1.00 98.19 88 ALA A N 1
ATOM 683 C CA . ALA A 1 88 ? 4.724 -7.168 8.557 1.00 98.19 88 ALA A CA 1
ATOM 684 C C . ALA A 1 88 ? 3.225 -6.883 8.419 1.00 98.19 88 ALA A C 1
ATOM 686 O O . ALA A 1 88 ? 2.451 -6.941 9.375 1.00 98.19 88 ALA A O 1
ATOM 687 N N . VAL A 1 89 ? 2.809 -6.661 7.171 1.00 96.94 89 VAL A N 1
ATOM 688 C CA . VAL A 1 89 ? 1.404 -6.594 6.722 1.00 96.94 89 VAL A CA 1
ATOM 689 C C . VAL A 1 89 ? 0.935 -7.979 6.228 1.00 96.94 89 VAL A C 1
ATOM 691 O O . VAL A 1 89 ? 0.042 -8.128 5.400 1.00 96.94 89 VAL A O 1
ATOM 694 N N . TYR A 1 90 ? 1.586 -9.036 6.706 1.00 96.81 90 TYR A N 1
ATOM 695 C CA . TYR A 1 90 ? 1.311 -10.430 6.380 1.00 96.81 90 TYR A CA 1
ATOM 696 C C . TYR A 1 90 ? 1.719 -11.310 7.561 1.00 96.81 90 TYR A C 1
ATOM 698 O O . TYR A 1 90 ? 2.495 -10.901 8.424 1.00 96.81 90 TYR A O 1
ATOM 706 N N . ARG A 1 91 ? 1.218 -12.549 7.595 1.00 96.94 91 ARG A N 1
ATOM 707 C CA . ARG A 1 91 ? 1.611 -13.514 8.625 1.00 96.94 91 ARG A CA 1
ATOM 708 C C . ARG A 1 91 ? 3.098 -13.847 8.469 1.00 96.94 91 ARG A C 1
ATOM 710 O O . ARG A 1 91 ? 3.470 -14.575 7.552 1.00 96.94 91 ARG A O 1
ATOM 717 N N . SER A 1 92 ? 3.921 -13.355 9.388 1.00 97.06 92 SER A N 1
ATOM 718 C CA . SER A 1 92 ? 5.358 -13.622 9.446 1.00 97.06 92 SER A CA 1
ATOM 719 C C . SER A 1 92 ? 5.711 -14.467 10.673 1.00 97.06 92 SER A C 1
ATOM 721 O O . SER A 1 92 ? 5.028 -14.418 11.694 1.00 97.06 92 SER A O 1
ATOM 723 N N . ARG A 1 93 ? 6.772 -15.276 10.560 1.00 97.88 93 ARG A N 1
ATOM 724 C CA . ARG A 1 93 ? 7.389 -15.995 11.695 1.00 97.88 93 ARG A CA 1
ATOM 725 C C . ARG A 1 93 ? 8.560 -15.223 12.311 1.00 97.88 93 ARG A C 1
ATOM 727 O O . ARG A 1 93 ? 9.107 -15.681 13.306 1.00 97.88 93 ARG A O 1
ATOM 734 N N . ILE A 1 94 ? 8.971 -14.122 11.678 1.00 97.62 94 ILE A N 1
ATOM 735 C CA . ILE A 1 94 ? 10.201 -13.384 11.995 1.00 97.62 94 ILE A CA 1
ATOM 736 C C . ILE A 1 94 ? 9.868 -11.960 12.450 1.00 97.62 94 ILE A C 1
ATOM 738 O O . ILE A 1 94 ? 10.413 -11.495 13.442 1.00 97.62 94 ILE A O 1
AT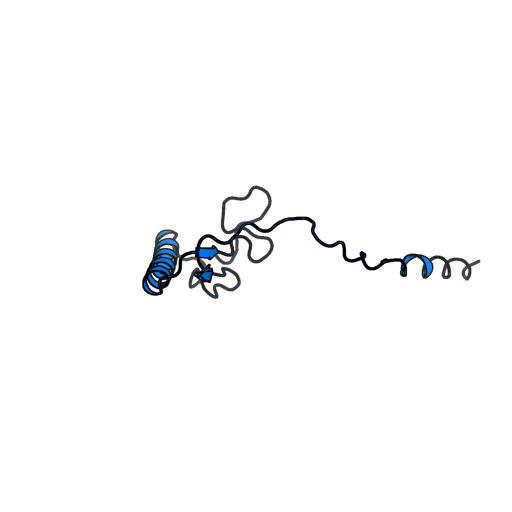OM 742 N N . GLU A 1 95 ? 8.957 -11.291 11.743 1.00 97.62 95 GLU A N 1
ATOM 743 C CA . GLU A 1 95 ? 8.590 -9.891 11.981 1.00 97.62 95 GLU A CA 1
ATOM 744 C C . GLU A 1 95 ? 7.241 -9.813 12.726 1.00 97.62 95 GLU A C 1
ATOM 746 O O . GLU A 1 95 ? 6.356 -10.638 12.459 1.00 97.62 95 GLU A O 1
ATOM 751 N N . PRO A 1 96 ? 7.039 -8.838 13.630 1.00 97.56 96 PRO A N 1
ATOM 752 C CA . PRO A 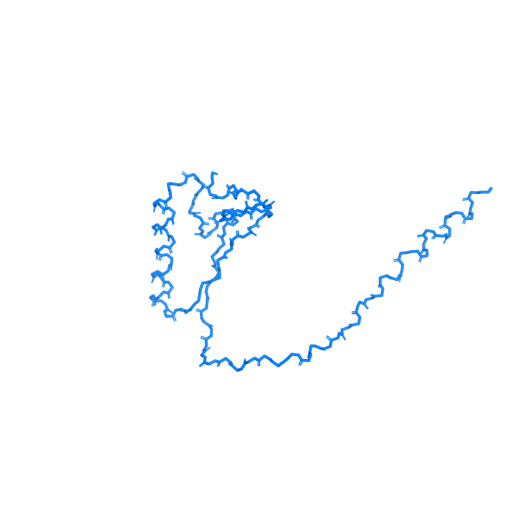1 96 ? 5.753 -8.618 14.287 1.00 97.56 96 PRO A CA 1
ATOM 753 C C . PRO A 1 96 ? 4.695 -8.089 13.307 1.00 97.56 96 PRO A C 1
ATOM 755 O O . PRO A 1 96 ? 5.015 -7.584 12.233 1.00 97.56 96 PRO A O 1
ATOM 758 N N . TRP A 1 97 ? 3.416 -8.156 13.689 1.00 97.50 97 TRP A N 1
ATOM 759 C CA . TRP A 1 97 ? 2.355 -7.475 12.941 1.00 97.50 97 TRP A CA 1
ATOM 760 C C . TRP A 1 97 ? 2.559 -5.963 12.946 1.00 97.50 97 TRP A C 1
ATOM 762 O O . TRP A 1 97 ? 2.918 -5.377 13.967 1.00 97.50 97 TRP A O 1
ATOM 772 N N . SER A 1 98 ? 2.286 -5.337 11.805 1.00 97.62 98 SER A N 1
ATOM 773 C CA . SER A 1 98 ? 2.431 -3.897 11.665 1.00 97.62 98 SER A CA 1
ATOM 774 C C . SER A 1 98 ? 1.425 -3.118 12.523 1.00 97.62 98 SER A C 1
ATOM 776 O O . SER A 1 98 ? 0.217 -3.340 12.380 1.00 97.62 98 SER A O 1
ATOM 778 N N . PRO A 1 99 ? 1.872 -2.132 13.332 1.00 96.94 99 PRO A N 1
ATOM 779 C CA . PRO A 1 99 ? 0.986 -1.269 14.098 1.00 96.94 99 PRO A CA 1
ATOM 780 C C . PRO A 1 99 ? 0.235 -0.277 13.204 1.00 96.94 99 PRO A C 1
ATOM 782 O O . PRO A 1 99 ? -0.483 0.571 13.720 1.00 96.94 99 PRO A O 1
ATOM 785 N N . TRP A 1 100 ? 0.433 -0.299 11.882 1.00 97.31 100 TRP A N 1
ATOM 786 C CA . TRP A 1 100 ? -0.365 0.481 10.932 1.00 97.31 100 TRP A CA 1
ATOM 787 C C . TRP A 1 100 ? -1.687 -0.218 10.577 1.00 97.31 100 TRP A C 1
ATOM 789 O O . TRP A 1 100 ? -2.606 0.439 10.088 1.00 97.31 100 TRP A O 1
ATOM 799 N N . LEU A 1 101 ? -1.809 -1.522 10.866 1.00 95.50 101 LEU A N 1
ATOM 800 C CA . LEU A 1 101 ? -3.054 -2.287 10.733 1.00 95.50 101 LEU A CA 1
ATOM 801 C C . LEU A 1 101 ? -3.912 -2.262 12.003 1.00 95.50 101 LEU A C 1
ATOM 803 O O . LEU A 1 101 ? -5.142 -2.260 11.912 1.00 95.50 101 LEU A O 1
ATOM 807 N N . THR A 1 102 ? -3.258 -2.292 13.165 1.00 84.75 102 THR A N 1
ATOM 808 C CA . THR A 1 102 ? -3.862 -2.556 14.481 1.00 84.75 102 THR A CA 1
ATOM 809 C C . THR A 1 102 ? -4.052 -1.298 15.304 1.00 84.75 102 THR A C 1
ATOM 811 O O . THR A 1 102 ? -3.087 -0.503 15.368 1.00 84.75 102 THR A O 1
#

Mean predicted aligned error: 9.93 Å

pLDDT: mean 88.32, std 17.03, range [47.16, 98.75]

Solvent-accessible surface area (backbone atoms only — not comparable to full-atom values): 6479 Å² total; per-residue (Å²): 141,72,76,74,66,60,64,63,62,64,64,72,71,71,72,74,64,71,76,72,88,71,81,79,84,75,79,79,75,83,76,93,61,88,87,40,66,48,79,42,42,27,54,91,22,73,62,36,38,85,49,56,61,53,54,72,68,57,44,51,53,51,54,48,53,52,51,52,51,38,50,75,70,68,39,78,47,77,48,68,45,51,60,62,75,85,22,21,78,55,99,55,97,84,42,51,73,34,70,40,55,80

Radius of gyration: 23.28 Å; Cα contacts (8 Å, |Δi|>4): 100; chains: 1; bounding box: 66×24×52 Å

Foldseek 3Di:
DPVVVVVVVVVVPPPPVPPPDDDDPDDDDDDPDDAFEDEAELVVCPRPDVAEPDDPVSRVVSVVVVVVVCVVVVHDDYHYCQCHDQAGPDDDPRGHHDRSHD

Sequence (102 aa):
MIRALLAGWLGLTAVAASQNYVPSRERVPTALREFRGAWVACVYNIDWPSRKGLSAGSQQAELRRILDKMASLKMNAMIFQVRPQADAVYRSRIEPWSPWLT

Secondary structure (DSSP, 8-state):
--SSSSTTTSSSSS----PPP------PPP-SS---EEEE--GGGSSSSSSTT--HHHHHHHHHHHHHHHHHTT--EEEE-S-SSS-BSS--SSSPBPTTT-